Protein AF-A0A1Y2E8L5-F1 (afdb_monomer_lite)

pLDDT: mean 84.04, std 16.08, range [37.75, 97.31]

InterPro domains:
  IPR008427 Extracellular membrane protein, CFEM domain [PF05730] (20-84)
  IPR008427 Extracellular membrane protein, CFEM domain [PS52012] (1-92)
  IPR008427 Extracellular membrane protein, CFEM domain [SM00747] (19-84)
  IPR051735 CFEM domain-containing protein [PTHR37928] (4-90)

Radius of gyration: 14.34 Å; chains: 1; bounding box: 32×23×48 Å

Foldseek 3Di:
DDDPPPPPDPQPPPPPVLDLVVADPQLSCLLVVLQVQAPDPDSPPLLRCQVGQRSLVSSLVSCVVRHDPVRSVVNVVSSQVVNVVSVHGRHD

Structure (mmCIF, N/CA/C/O backbone):
data_AF-A0A1Y2E8L5-F1
#
_entry.id   AF-A0A1Y2E8L5-F1
#
loop_
_atom_site.group_PDB
_atom_site.id
_atom_site.type_symbol
_atom_site.label_atom_id
_atom_site.label_alt_id
_atom_site.label_comp_id
_atom_site.label_asym_id
_atom_site.label_entity_id
_atom_site.label_seq_id
_atom_site.pdbx_PDB_ins_code
_atom_site.Cartn_x
_atom_site.Cartn_y
_atom_site.Cartn_z
_atom_site.occupancy
_atom_site.B_iso_or_equiv
_atom_site.auth_seq_id
_atom_site.auth_comp_id
_atom_site.auth_asym_id
_atom_site.auth_atom_id
_atom_site.pdbx_PDB_model_num
ATOM 1 N N . MET A 1 1 ? -17.399 9.793 32.047 1.00 37.75 1 MET A N 1
ATOM 2 C CA . MET A 1 1 ? -18.739 9.219 31.806 1.00 37.75 1 MET A CA 1
ATOM 3 C C . MET A 1 1 ? -18.665 8.524 30.465 1.00 37.75 1 MET A C 1
ATOM 5 O O . MET A 1 1 ? -18.333 9.162 29.477 1.00 37.75 1 MET A O 1
ATOM 9 N N . HIS A 1 2 ? -18.800 7.204 30.496 1.00 43.59 2 HIS A N 1
ATOM 10 C CA . HIS A 1 2 ? -18.617 6.296 29.372 1.00 43.59 2 HIS A CA 1
ATOM 11 C C . HIS A 1 2 ? -19.722 6.499 28.328 1.00 43.59 2 HIS A C 1
ATOM 13 O O . HIS A 1 2 ? -20.890 6.629 28.687 1.00 43.59 2 HIS A O 1
ATOM 19 N N . SER A 1 3 ? -19.371 6.485 27.047 1.00 50.78 3 SER A N 1
ATOM 20 C CA . SER A 1 3 ? -20.325 6.209 25.970 1.00 50.78 3 SER A CA 1
ATOM 21 C C . SER A 1 3 ? -19.707 5.167 25.058 1.00 50.78 3 SER A C 1
ATOM 23 O O . SER A 1 3 ? -19.075 5.462 24.053 1.00 50.78 3 SER A O 1
ATOM 25 N N . THR A 1 4 ? -19.839 3.920 25.493 1.00 53.81 4 THR A N 1
ATOM 26 C CA . THR A 1 4 ? -19.593 2.734 24.683 1.00 53.81 4 THR A CA 1
ATOM 27 C C . THR A 1 4 ? -20.737 2.604 23.683 1.00 53.81 4 THR A C 1
ATOM 29 O O . THR A 1 4 ? -21.799 2.082 24.017 1.00 53.81 4 THR A O 1
ATOM 32 N N . ILE A 1 5 ? -20.535 3.112 22.468 1.00 53.69 5 ILE A N 1
ATOM 33 C CA . ILE A 1 5 ? -21.372 2.791 21.310 1.00 53.69 5 ILE A CA 1
ATOM 34 C C . ILE A 1 5 ? -20.623 1.708 20.531 1.00 53.69 5 ILE A C 1
ATOM 36 O O . ILE A 1 5 ? -19.871 1.991 19.608 1.00 53.69 5 ILE A O 1
ATOM 40 N N . THR A 1 6 ? -20.776 0.453 20.945 1.00 55.50 6 THR A N 1
ATOM 41 C CA . THR A 1 6 ? -20.358 -0.703 20.143 1.00 55.50 6 THR A CA 1
ATOM 42 C C . THR A 1 6 ? -21.478 -1.020 19.163 1.00 55.50 6 THR A C 1
ATOM 44 O O . THR A 1 6 ? -22.361 -1.831 19.448 1.00 55.50 6 THR A O 1
ATOM 47 N N . LEU A 1 7 ? -21.471 -0.334 18.020 1.00 55.34 7 LEU A N 1
ATOM 48 C CA . LEU A 1 7 ? -22.255 -0.738 16.862 1.00 55.34 7 LEU A CA 1
ATOM 49 C C . LEU A 1 7 ? -21.512 -1.920 16.230 1.00 55.34 7 LEU A C 1
ATOM 51 O O . LEU A 1 7 ? -20.572 -1.741 15.466 1.00 55.34 7 LEU A O 1
ATOM 55 N N . ILE A 1 8 ? -21.881 -3.138 16.623 1.00 58.84 8 ILE A N 1
ATOM 56 C CA . ILE A 1 8 ? -21.370 -4.359 15.995 1.00 58.84 8 ILE A CA 1
ATOM 57 C C . ILE A 1 8 ? -22.112 -4.488 14.665 1.00 58.84 8 ILE A C 1
ATOM 59 O O . ILE A 1 8 ? -23.169 -5.110 14.570 1.00 58.84 8 ILE A O 1
ATOM 63 N N . THR A 1 9 ? -21.597 -3.805 13.645 1.00 57.62 9 THR A N 1
ATOM 64 C CA . THR A 1 9 ? -21.935 -4.080 12.253 1.00 57.62 9 THR A CA 1
ATOM 65 C C . THR A 1 9 ? -21.415 -5.470 11.932 1.00 57.62 9 THR A C 1
ATOM 67 O O . THR A 1 9 ? -20.211 -5.713 11.949 1.00 57.62 9 THR A O 1
ATOM 70 N N . LEU A 1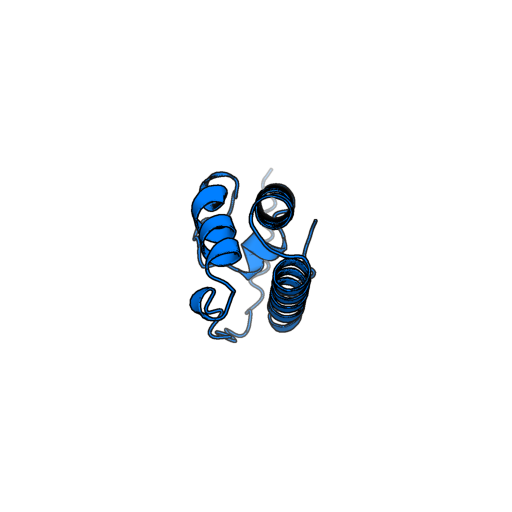 10 ? -22.335 -6.395 11.675 1.00 58.25 10 LEU A N 1
ATOM 71 C CA . LEU A 1 10 ? -22.038 -7.695 11.097 1.00 58.25 10 LEU A CA 1
ATOM 72 C C . LEU A 1 10 ? -21.510 -7.450 9.675 1.00 58.25 10 LEU A C 1
ATOM 74 O O . LEU A 1 10 ? -22.293 -7.389 8.728 1.00 58.25 10 LEU A O 1
ATOM 78 N N . LEU A 1 11 ? -20.201 -7.227 9.528 1.00 59.56 11 LEU A N 1
ATOM 79 C CA . LEU A 1 11 ? -19.566 -7.242 8.217 1.00 59.56 11 LEU A CA 1
ATOM 80 C C . LEU A 1 11 ? -19.677 -8.677 7.713 1.00 59.56 11 LEU A C 1
ATOM 82 O O . LEU A 1 11 ? -19.109 -9.602 8.293 1.00 59.56 11 LEU A O 1
ATOM 86 N N . ALA A 1 12 ? -20.486 -8.865 6.671 1.00 52.31 12 ALA A N 1
ATOM 87 C CA . ALA A 1 12 ? -20.459 -10.080 5.885 1.00 52.31 12 ALA A CA 1
ATOM 88 C C . ALA A 1 12 ? -18.999 -10.311 5.500 1.00 52.31 12 ALA A C 1
ATOM 90 O O . ALA A 1 12 ? -18.408 -9.490 4.802 1.00 52.31 12 ALA A O 1
ATOM 91 N N . THR A 1 13 ? -18.406 -11.390 6.007 1.00 49.41 13 THR A N 1
ATOM 92 C CA . THR A 1 13 ? -17.053 -11.805 5.660 1.00 49.41 13 THR A CA 1
ATOM 93 C C . THR A 1 13 ? -17.072 -12.293 4.217 1.00 49.41 13 THR A C 1
ATOM 95 O O . THR A 1 13 ? -17.037 -13.493 3.945 1.00 49.41 13 THR A O 1
ATOM 98 N N . PHE A 1 14 ? -17.152 -11.361 3.272 1.00 48.09 14 PHE A N 1
ATOM 99 C CA . PHE A 1 14 ? -16.515 -11.552 1.990 1.00 48.09 14 PHE A CA 1
ATOM 100 C C . PHE A 1 14 ? -15.023 -11.515 2.297 1.00 48.09 14 PHE A C 1
ATOM 102 O O . PHE A 1 14 ? -14.381 -10.472 2.248 1.00 48.09 14 PHE A O 1
ATOM 109 N N . VAL A 1 15 ? -14.474 -12.679 2.650 1.00 50.44 15 VAL A N 1
ATOM 110 C CA . VAL A 1 15 ? -13.087 -12.970 2.301 1.00 50.44 15 VAL A CA 1
ATOM 111 C C . VAL A 1 15 ? -13.082 -12.948 0.776 1.00 50.44 15 VAL A C 1
ATOM 113 O O . VAL A 1 15 ? -13.242 -13.968 0.112 1.00 50.44 15 VAL A O 1
ATOM 116 N N . ALA A 1 16 ? -12.987 -11.749 0.198 1.00 50.50 16 ALA A N 1
ATOM 117 C CA . ALA A 1 16 ? -12.206 -11.623 -1.008 1.00 50.50 16 ALA A CA 1
ATOM 118 C C . ALA A 1 16 ? -10.856 -12.227 -0.617 1.00 50.50 16 ALA A C 1
ATOM 120 O O . ALA A 1 16 ? -10.296 -11.879 0.426 1.00 50.50 16 ALA A O 1
ATOM 121 N N . ALA A 1 17 ? -10.406 -13.235 -1.352 1.00 51.31 17 ALA A N 1
ATOM 122 C CA . ALA A 1 17 ? -9.040 -13.701 -1.237 1.00 51.31 17 ALA A CA 1
ATOM 123 C C . ALA A 1 17 ? -8.171 -12.541 -1.726 1.00 51.31 17 ALA A C 1
ATOM 125 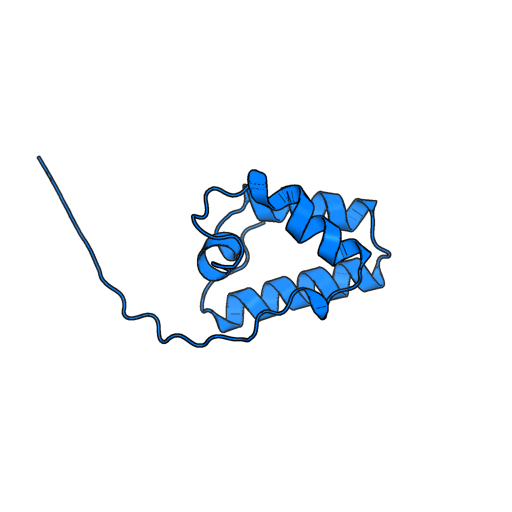O O . ALA A 1 17 ? -7.882 -12.430 -2.909 1.00 51.31 17 ALA A O 1
ATOM 126 N N . GLN A 1 18 ? -7.899 -11.590 -0.839 1.00 65.88 18 GLN A N 1
ATOM 127 C CA . GLN A 1 18 ? -7.076 -10.435 -1.136 1.00 65.88 18 GLN A CA 1
ATOM 128 C C . GLN A 1 18 ? -5.653 -10.931 -1.080 1.00 65.88 18 GLN A C 1
ATOM 130 O O . GLN A 1 18 ? -5.021 -10.999 -0.026 1.00 65.88 18 GLN A O 1
ATOM 135 N N . ASP A 1 19 ? -5.223 -11.432 -2.226 1.00 74.00 19 ASP A N 1
ATOM 136 C CA . ASP A 1 19 ? -3.933 -12.049 -2.377 1.00 74.00 19 ASP A CA 1
ATOM 137 C C . ASP A 1 19 ? -3.005 -11.030 -3.021 1.00 74.00 19 ASP A C 1
ATOM 139 O O . ASP A 1 19 ? -2.993 -10.829 -4.235 1.00 74.00 19 ASP A O 1
ATOM 143 N N . VAL A 1 20 ? -2.210 -10.370 -2.179 1.00 80.50 20 VAL A N 1
ATOM 144 C CA . VAL A 1 20 ? -1.149 -9.474 -2.646 1.00 80.50 20 VAL A CA 1
ATOM 145 C C . VAL A 1 20 ? -0.174 -10.199 -3.581 1.00 80.50 20 VAL A C 1
ATOM 147 O O . VAL A 1 20 ? 0.496 -9.537 -4.364 1.00 80.50 20 VAL A O 1
ATOM 150 N N . SER A 1 21 ? -0.126 -11.539 -3.586 1.00 81.00 21 SER A N 1
ATOM 151 C CA . SER A 1 21 ? 0.701 -12.323 -4.513 1.00 81.00 21 SER A CA 1
ATOM 152 C C . SER A 1 21 ? 0.303 -12.153 -5.984 1.00 81.00 21 SER A C 1
ATOM 154 O O . SER A 1 21 ? 1.113 -12.460 -6.858 1.00 81.00 21 SER A O 1
ATOM 156 N N . GLU A 1 22 ? -0.909 -11.663 -6.277 1.00 81.31 22 GLU A N 1
ATOM 157 C CA . GLU A 1 22 ? -1.356 -11.342 -7.642 1.00 81.31 22 GLU A CA 1
ATOM 158 C C . GLU A 1 22 ? -0.740 -10.041 -8.180 1.00 81.31 22 GLU A C 1
ATOM 160 O O . GLU A 1 22 ? -0.758 -9.793 -9.388 1.00 81.31 22 GLU A O 1
ATOM 165 N N . LEU A 1 23 ? -0.165 -9.212 -7.304 1.00 87.31 23 LEU A N 1
ATOM 166 C CA . LEU A 1 23 ? 0.496 -7.972 -7.688 1.00 87.31 23 LEU A CA 1
ATOM 167 C C . LEU A 1 23 ? 1.898 -8.221 -8.265 1.00 87.31 23 LEU A C 1
ATOM 169 O O . LEU A 1 23 ? 2.546 -9.222 -7.949 1.00 87.31 23 LEU A O 1
ATOM 173 N N . PRO A 1 24 ? 2.442 -7.271 -9.042 1.00 86.62 24 PRO A N 1
ATOM 174 C CA . PRO A 1 24 ? 3.856 -7.260 -9.399 1.00 86.62 24 PRO A CA 1
ATOM 175 C C . PRO A 1 24 ? 4.751 -7.378 -8.159 1.00 86.62 24 PRO A C 1
ATOM 177 O O . PRO A 1 24 ? 4.472 -6.782 -7.118 1.00 86.62 24 PRO A O 1
ATOM 180 N N . THR A 1 25 ? 5.870 -8.099 -8.262 1.00 90.94 25 THR A N 1
ATOM 181 C CA . THR A 1 25 ? 6.773 -8.325 -7.117 1.00 90.94 25 THR A CA 1
ATOM 182 C C . THR A 1 25 ? 7.294 -7.019 -6.505 1.00 90.94 25 THR A C 1
ATOM 184 O O . THR A 1 25 ? 7.487 -6.948 -5.294 1.00 90.94 25 THR A O 1
ATOM 187 N N . CYS A 1 26 ? 7.474 -5.968 -7.316 1.00 92.25 26 CYS A N 1
ATOM 188 C CA . CYS A 1 26 ? 7.860 -4.642 -6.826 1.00 92.25 26 CYS A CA 1
ATOM 189 C C . CYS A 1 26 ? 6.807 -4.045 -5.875 1.00 92.25 26 CYS A C 1
ATOM 191 O O . CYS A 1 26 ? 7.163 -3.424 -4.879 1.00 92.25 26 CYS A O 1
ATOM 193 N N . ALA A 1 27 ? 5.519 -4.277 -6.146 1.00 93.25 27 ALA A N 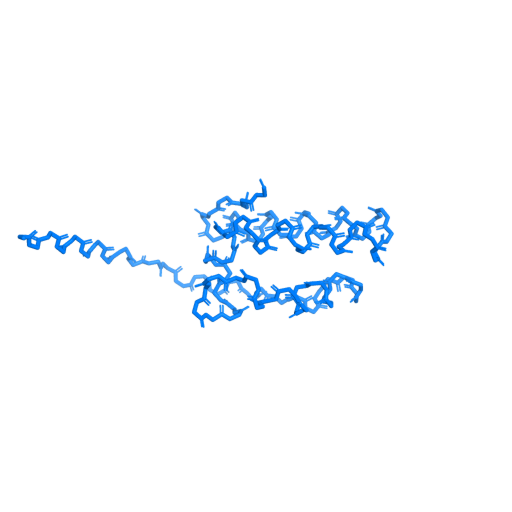1
ATOM 194 C CA . ALA A 1 27 ? 4.418 -3.783 -5.337 1.00 93.25 27 ALA A CA 1
ATOM 195 C C . ALA A 1 27 ? 4.220 -4.648 -4.093 1.00 93.25 27 ALA A C 1
AT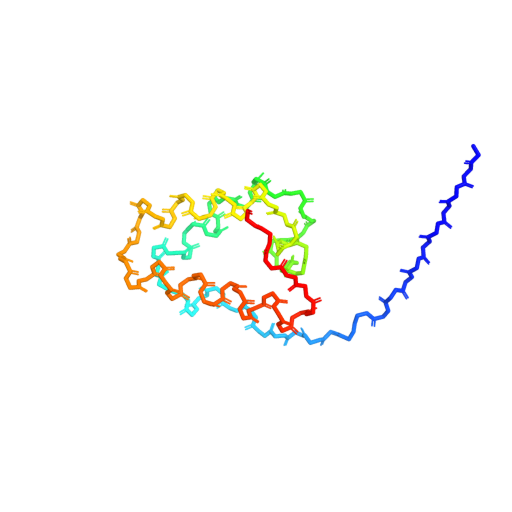OM 197 O O . ALA A 1 27 ? 4.029 -4.099 -3.014 1.00 93.25 27 ALA A O 1
ATOM 198 N N . GLN A 1 28 ? 4.352 -5.974 -4.212 1.00 92.69 28 GLN A N 1
ATOM 199 C CA . GLN A 1 28 ? 4.285 -6.899 -3.072 1.00 92.69 28 GLN A CA 1
ATOM 200 C C . GLN A 1 28 ? 5.209 -6.470 -1.928 1.00 92.69 28 GLN A C 1
ATOM 202 O O . GLN A 1 28 ? 4.753 -6.332 -0.794 1.00 92.69 28 GLN A O 1
ATOM 207 N N . ALA A 1 29 ? 6.476 -6.186 -2.250 1.00 92.19 29 ALA A N 1
ATOM 208 C CA . ALA A 1 29 ? 7.450 -5.701 -1.276 1.00 92.19 29 ALA A CA 1
ATOM 209 C C . ALA A 1 29 ? 7.000 -4.383 -0.627 1.00 92.19 29 ALA A C 1
ATOM 211 O O . ALA A 1 29 ? 7.136 -4.204 0.578 1.00 92.19 29 ALA A O 1
ATOM 212 N N . CYS A 1 30 ? 6.383 -3.478 -1.390 1.00 94.94 30 CYS A N 1
ATOM 213 C CA . CYS A 1 30 ? 5.867 -2.230 -0.840 1.00 94.94 30 CYS A CA 1
ATOM 214 C C . CYS A 1 30 ? 4.747 -2.441 0.187 1.00 94.94 30 CYS A C 1
ATOM 216 O O . CYS A 1 30 ? 4.737 -1.735 1.193 1.00 94.94 30 CYS A O 1
ATOM 218 N N . PHE A 1 31 ? 3.839 -3.403 -0.010 1.00 91.75 31 PHE A N 1
ATOM 219 C CA . PHE A 1 31 ? 2.806 -3.709 0.989 1.00 91.75 31 PHE A CA 1
ATOM 220 C C . PHE A 1 31 ? 3.404 -4.310 2.265 1.00 91.75 31 PHE A C 1
ATOM 222 O O . PHE A 1 31 ? 2.992 -3.928 3.363 1.00 91.75 31 PHE A O 1
ATOM 229 N N . THR A 1 32 ? 4.376 -5.219 2.134 1.00 90.81 32 THR A N 1
ATOM 230 C CA . THR A 1 32 ? 4.995 -5.899 3.282 1.00 90.81 32 THR A CA 1
ATOM 231 C C . THR A 1 32 ? 5.939 -4.995 4.063 1.00 90.81 32 THR A C 1
ATOM 233 O O . THR A 1 32 ? 5.896 -4.991 5.288 1.00 90.81 32 THR A O 1
ATOM 236 N N . ASP A 1 33 ? 6.754 -4.193 3.380 1.00 92.69 33 ASP A N 1
ATOM 237 C CA . ASP A 1 33 ? 7.808 -3.391 4.012 1.00 92.69 33 ASP A CA 1
ATOM 238 C C . ASP A 1 33 ? 7.252 -2.156 4.732 1.00 92.69 33 ASP A C 1
ATOM 240 O O . ASP A 1 33 ? 7.902 -1.604 5.617 1.00 92.69 33 ASP A O 1
ATOM 244 N N . ASN A 1 34 ? 6.041 -1.719 4.374 1.00 93.25 34 ASN A N 1
ATOM 245 C CA . ASN A 1 34 ? 5.395 -0.560 4.989 1.00 93.25 34 ASN A CA 1
ATOM 246 C C . ASN A 1 34 ? 4.360 -0.937 6.050 1.00 93.25 34 ASN A C 1
ATOM 248 O O . ASN A 1 34 ? 3.740 -0.039 6.617 1.00 93.25 34 ASN A O 1
ATOM 252 N N . VAL A 1 35 ? 4.169 -2.226 6.345 1.00 89.06 35 VAL A N 1
ATOM 253 C CA . VAL A 1 35 ? 3.105 -2.692 7.248 1.00 89.06 35 VAL A CA 1
ATOM 254 C C . VAL A 1 35 ? 3.219 -2.127 8.664 1.00 89.06 35 VAL A C 1
ATOM 256 O O . VAL A 1 35 ? 2.204 -1.813 9.278 1.00 89.06 35 VAL A O 1
ATOM 259 N N . ASP A 1 36 ? 4.443 -1.872 9.128 1.00 91.06 36 ASP A N 1
ATOM 260 C CA . ASP A 1 36 ? 4.718 -1.242 10.425 1.00 91.06 36 ASP A CA 1
ATOM 261 C C . ASP A 1 36 ? 4.267 0.232 10.496 1.00 91.06 36 ASP A C 1
ATOM 263 O O . ASP A 1 36 ? 4.216 0.819 11.577 1.00 91.06 36 ASP A O 1
ATOM 267 N N . THR A 1 37 ? 3.938 0.848 9.353 1.00 92.94 37 THR A N 1
ATOM 268 C CA . THR A 1 37 ? 3.336 2.192 9.293 1.00 92.94 37 THR A CA 1
ATOM 269 C C . THR A 1 37 ? 1.858 2.156 9.670 1.00 92.94 37 THR A C 1
ATOM 271 O O . THR A 1 37 ? 1.310 3.180 10.079 1.00 92.94 37 THR A O 1
ATOM 274 N N . SER A 1 38 ? 1.208 0.998 9.526 1.00 92.25 38 SER A N 1
ATOM 275 C CA . SER A 1 38 ? -0.216 0.884 9.788 1.00 92.25 38 SER A CA 1
ATOM 276 C C . SER A 1 38 ? -0.530 0.804 11.280 1.00 92.25 38 SER A C 1
ATOM 278 O O . SER A 1 38 ? 0.186 0.182 12.062 1.00 92.25 38 SER A O 1
ATOM 280 N N . ALA A 1 39 ? -1.656 1.397 11.672 1.00 90.19 39 ALA A N 1
ATOM 281 C CA . ALA A 1 39 ? -2.244 1.221 12.998 1.00 90.19 39 ALA A CA 1
ATOM 282 C C . ALA A 1 39 ? -3.192 0.006 13.089 1.00 90.19 39 ALA A C 1
ATOM 284 O O . ALA A 1 39 ? -3.791 -0.227 14.144 1.00 90.19 39 ALA A O 1
ATOM 285 N N . CYS A 1 40 ? -3.368 -0.741 11.997 1.00 90.56 40 CYS A N 1
ATOM 286 C CA . CYS A 1 40 ? -4.240 -1.907 11.938 1.00 90.56 40 CYS A CA 1
ATOM 287 C C . CYS A 1 40 ? -3.690 -3.076 12.758 1.00 90.56 40 CYS A C 1
ATOM 289 O O . CYS A 1 40 ? -2.483 -3.273 12.871 1.00 90.56 40 CYS A O 1
ATOM 291 N N . ALA A 1 41 ? -4.596 -3.854 13.356 1.00 85.31 41 ALA A N 1
ATOM 292 C CA . ALA A 1 41 ? -4.224 -4.945 14.256 1.00 85.31 41 ALA A CA 1
ATOM 293 C C . ALA A 1 41 ? -3.575 -6.126 13.521 1.00 85.31 41 ALA A C 1
ATOM 295 O O . ALA A 1 41 ? -2.687 -6.774 14.073 1.00 85.31 41 ALA A O 1
ATOM 296 N N . ASP A 1 42 ? -4.012 -6.375 12.285 1.00 84.00 42 ASP A N 1
ATOM 297 C CA . ASP A 1 42 ? -3.567 -7.485 11.455 1.00 84.00 42 ASP A CA 1
ATOM 298 C C . ASP A 1 42 ? -3.180 -6.986 10.061 1.00 84.00 42 ASP A C 1
ATOM 300 O O . ASP A 1 42 ? -3.858 -6.153 9.459 1.00 84.00 42 ASP A O 1
ATOM 304 N N . THR A 1 43 ? -2.112 -7.561 9.509 1.00 82.62 43 THR A N 1
ATOM 305 C CA . THR A 1 43 ? -1.574 -7.223 8.179 1.00 82.62 43 THR A CA 1
ATOM 306 C C . THR A 1 43 ? -2.474 -7.666 7.023 1.00 82.62 43 THR A C 1
ATOM 308 O O . THR A 1 43 ? -2.201 -7.368 5.865 1.00 82.62 43 THR A O 1
ATOM 311 N N . THR A 1 44 ? -3.536 -8.405 7.337 1.00 84.94 44 THR A N 1
ATOM 312 C CA . THR A 1 44 ? -4.558 -8.890 6.409 1.00 84.94 44 THR A CA 1
ATOM 313 C C . THR A 1 44 ? -5.934 -8.297 6.705 1.00 84.94 44 THR A C 1
ATOM 315 O O . THR A 1 44 ? -6.907 -8.661 6.044 1.00 84.94 44 THR A O 1
ATOM 318 N N . ASP A 1 45 ? -6.045 -7.373 7.669 1.00 88.94 45 ASP A N 1
ATOM 319 C CA . ASP A 1 45 ? -7.258 -6.577 7.860 1.00 88.94 45 ASP A CA 1
ATOM 320 C C . ASP A 1 45 ? -7.306 -5.478 6.801 1.00 88.94 45 ASP A C 1
ATOM 322 O O . ASP A 1 45 ? -7.091 -4.294 7.055 1.00 88.94 45 ASP A O 1
ATOM 326 N N . PHE A 1 46 ? -7.561 -5.891 5.566 1.00 88.50 46 PHE A N 1
ATOM 327 C CA . PHE A 1 46 ? -7.569 -4.983 4.437 1.00 88.50 46 PHE A CA 1
ATOM 328 C C . PHE A 1 46 ? -8.659 -3.917 4.537 1.00 88.50 46 PHE A C 1
ATOM 330 O O . PHE A 1 46 ? -8.471 -2.820 4.027 1.00 88.50 46 PHE A O 1
ATOM 337 N N . ALA A 1 47 ? -9.764 -4.183 5.240 1.00 90.56 47 ALA A N 1
ATOM 338 C CA . ALA A 1 47 ? -10.774 -3.159 5.490 1.00 90.56 47 ALA A CA 1
ATOM 339 C C . ALA A 1 47 ? -10.203 -2.028 6.354 1.00 90.56 47 ALA A C 1
ATOM 341 O O . ALA A 1 47 ? -10.432 -0.854 6.057 1.00 90.56 47 ALA A O 1
ATOM 342 N N . CYS A 1 48 ? -9.419 -2.374 7.378 1.00 93.31 48 CYS A N 1
ATOM 343 C CA . CYS A 1 48 ? -8.665 -1.401 8.155 1.00 93.31 48 CYS A CA 1
ATOM 344 C C . CYS A 1 48 ? -7.566 -0.727 7.317 1.00 93.31 48 CYS A C 1
ATOM 346 O O . CYS A 1 48 ? -7.500 0.502 7.294 1.00 93.31 48 CYS A O 1
ATOM 348 N N . LEU A 1 49 ? -6.750 -1.499 6.587 1.00 92.88 49 LEU A N 1
ATOM 349 C CA . LEU A 1 49 ? -5.628 -0.972 5.794 1.00 92.88 49 LEU A CA 1
ATOM 350 C C . LEU A 1 49 ? -6.102 0.018 4.723 1.00 92.88 49 LEU A C 1
ATOM 352 O O . LEU A 1 49 ? -5.509 1.079 4.552 1.00 92.88 49 LEU A O 1
ATOM 356 N N . CYS A 1 50 ? -7.227 -0.262 4.061 1.00 94.12 50 CYS A N 1
ATOM 357 C CA . CYS A 1 50 ? -7.875 0.655 3.124 1.00 94.12 50 CYS A CA 1
ATOM 358 C C . CYS A 1 50 ? -8.219 2.012 3.753 1.00 94.12 50 CYS A C 1
ATOM 360 O O . CYS A 1 50 ? -8.190 3.031 3.068 1.00 94.12 50 CYS A O 1
ATOM 362 N N . GLY A 1 51 ? -8.535 2.033 5.050 1.00 94.44 51 GLY A N 1
ATOM 363 C CA . GLY A 1 51 ? -8.811 3.243 5.823 1.00 94.44 51 GLY A CA 1
ATOM 364 C C . GLY A 1 51 ? -7.567 3.965 6.349 1.00 94.44 51 GLY A C 1
ATOM 365 O O . GLY A 1 51 ? -7.682 5.092 6.832 1.00 94.44 51 GLY A O 1
ATOM 366 N N . ASP A 1 52 ? -6.389 3.347 6.272 1.00 95.12 52 ASP A N 1
ATOM 367 C CA . ASP A 1 52 ? -5.151 3.865 6.846 1.00 95.12 52 ASP A CA 1
ATOM 368 C C . ASP A 1 52 ? -4.355 4.683 5.821 1.00 95.12 52 ASP A C 1
ATOM 370 O O . ASP A 1 52 ? -3.513 4.176 5.078 1.00 95.12 52 ASP A O 1
ATOM 374 N N . SER A 1 53 ? -4.605 5.994 5.792 1.00 94.81 53 SER A N 1
ATOM 375 C CA . SER A 1 53 ? -3.924 6.900 4.862 1.00 94.81 53 SER A CA 1
ATOM 376 C C . SER A 1 53 ? -2.403 6.927 5.034 1.00 94.81 53 SER A C 1
ATOM 378 O O . SER A 1 53 ? -1.688 7.178 4.069 1.00 94.81 53 SER A O 1
ATOM 380 N N . ALA A 1 54 ? -1.886 6.704 6.250 1.00 94.88 54 ALA A N 1
ATOM 381 C CA . ALA A 1 54 ? -0.444 6.731 6.486 1.00 94.88 54 ALA A CA 1
ATOM 382 C C . ALA A 1 54 ? 0.223 5.515 5.836 1.00 94.88 54 ALA A C 1
ATOM 384 O O . ALA A 1 54 ? 1.207 5.666 5.109 1.00 94.88 54 ALA A O 1
ATOM 385 N N . TYR A 1 55 ? -0.364 4.334 6.037 1.00 95.25 55 TYR A N 1
ATOM 386 C CA . TYR A 1 55 ? 0.055 3.110 5.365 1.00 95.25 55 TYR A CA 1
ATOM 387 C C . TYR A 1 55 ? -0.040 3.241 3.841 1.00 95.25 55 TYR A C 1
ATOM 389 O O . TYR A 1 55 ? 0.952 3.043 3.138 1.00 95.25 55 TYR A O 1
ATOM 397 N N . ASN A 1 56 ? -1.197 3.651 3.320 1.00 95.56 56 ASN A N 1
ATOM 398 C CA . ASN A 1 56 ? -1.422 3.711 1.876 1.00 95.56 56 ASN A CA 1
ATOM 399 C C . ASN A 1 56 ? -0.518 4.737 1.177 1.00 95.56 56 ASN A C 1
ATOM 401 O O . ASN A 1 56 ? -0.035 4.466 0.079 1.00 95.56 56 ASN A O 1
ATOM 405 N N . GLN A 1 57 ? -0.211 5.881 1.803 1.00 96.25 57 GLN A N 1
ATOM 406 C CA . GLN A 1 57 ? 0.764 6.824 1.239 1.00 96.25 57 GLN A CA 1
ATOM 407 C C . GLN A 1 57 ? 2.196 6.288 1.257 1.00 96.25 57 GLN A C 1
ATOM 409 O O . GLN A 1 57 ? 2.954 6.545 0.315 1.00 96.25 57 GLN A O 1
ATOM 414 N N . ALA A 1 58 ? 2.577 5.537 2.291 1.00 96.31 58 ALA A N 1
ATOM 415 C CA . ALA A 1 58 ? 3.885 4.896 2.354 1.00 96.31 58 ALA A CA 1
ATOM 416 C C . ALA A 1 58 ? 4.031 3.832 1.249 1.00 96.31 58 ALA A C 1
ATOM 418 O O . ALA A 1 58 ? 5.006 3.854 0.491 1.00 96.31 58 ALA A O 1
ATOM 419 N N . VAL A 1 59 ? 3.008 2.989 1.068 1.00 95.38 59 VAL A N 1
ATOM 420 C CA . VAL A 1 59 ? 2.933 2.015 -0.032 1.00 95.38 59 VAL A CA 1
ATOM 421 C C . VAL A 1 59 ? 2.981 2.718 -1.388 1.00 95.38 59 VAL A C 1
ATOM 423 O O . VAL A 1 59 ? 3.805 2.357 -2.225 1.00 95.38 59 VAL A O 1
ATOM 426 N N . LEU A 1 60 ? 2.164 3.754 -1.608 1.00 95.31 60 LEU A N 1
ATOM 427 C CA . LEU A 1 60 ? 2.130 4.496 -2.872 1.00 95.31 60 LEU A CA 1
ATOM 428 C C . LEU A 1 60 ? 3.493 5.121 -3.204 1.00 95.31 60 LEU A C 1
ATOM 430 O O . LEU A 1 60 ? 3.962 5.025 -4.337 1.00 95.31 60 LEU A O 1
ATOM 434 N N . THR A 1 61 ? 4.159 5.715 -2.211 1.00 96.94 61 THR A N 1
ATOM 435 C CA . THR A 1 61 ? 5.503 6.290 -2.369 1.00 96.94 61 THR A CA 1
ATOM 436 C C . THR A 1 61 ? 6.524 5.220 -2.752 1.00 96.94 61 THR A C 1
ATOM 438 O O . THR A 1 61 ? 7.334 5.436 -3.656 1.00 96.94 61 THR A O 1
ATOM 441 N N . CYS A 1 62 ? 6.468 4.053 -2.107 1.00 97.31 62 CYS A N 1
ATOM 442 C CA . CYS A 1 62 ? 7.314 2.916 -2.451 1.00 97.31 62 CYS A CA 1
ATOM 443 C C . CYS A 1 62 ? 7.056 2.435 -3.887 1.00 97.31 62 CYS A C 1
ATOM 445 O O . CYS A 1 62 ? 7.997 2.307 -4.668 1.00 97.31 62 CYS A O 1
ATOM 447 N N . VAL A 1 63 ? 5.790 2.256 -4.272 1.00 96.69 63 VAL A N 1
ATOM 448 C CA . VAL A 1 63 ? 5.387 1.779 -5.604 1.00 96.69 63 VAL A CA 1
ATOM 449 C C . VAL A 1 63 ? 5.854 2.741 -6.700 1.00 96.69 63 VAL A C 1
ATOM 451 O O . VAL A 1 63 ? 6.405 2.300 -7.705 1.00 96.69 63 VAL A O 1
ATOM 454 N N . ILE A 1 64 ? 5.732 4.056 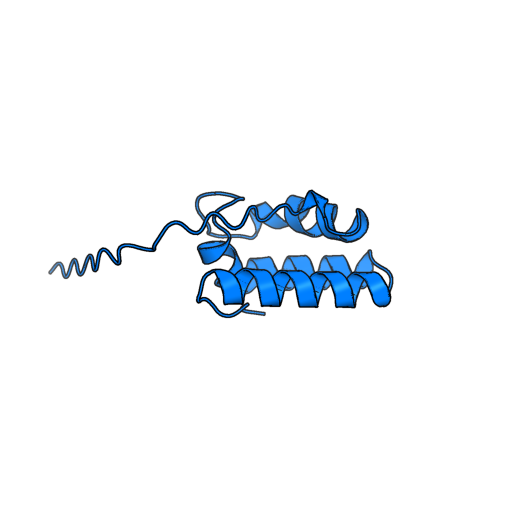-6.493 1.00 96.19 64 ILE A N 1
ATOM 455 C CA . ILE A 1 64 ? 6.231 5.070 -7.439 1.00 96.19 64 ILE A CA 1
ATOM 456 C C . ILE A 1 64 ? 7.757 4.981 -7.620 1.00 96.19 64 ILE A C 1
ATOM 458 O O . ILE A 1 64 ? 8.259 5.213 -8.720 1.00 96.19 64 ILE A O 1
ATOM 462 N N . GLY A 1 65 ? 8.496 4.653 -6.556 1.00 96.19 65 GLY A N 1
ATOM 463 C CA . GLY A 1 65 ? 9.955 4.536 -6.588 1.00 96.19 65 GLY A CA 1
ATOM 464 C C . GLY A 1 65 ? 10.487 3.186 -7.083 1.00 96.19 65 GLY A C 1
ATOM 465 O O . GLY A 1 65 ? 11.613 3.134 -7.576 1.00 96.19 65 GLY A O 1
ATOM 466 N N . ALA A 1 66 ? 9.707 2.110 -6.945 1.00 95.94 66 ALA A N 1
ATOM 467 C CA . ALA A 1 66 ? 10.162 0.734 -7.160 1.00 95.94 66 ALA A CA 1
ATOM 468 C C . ALA A 1 66 ? 9.555 0.043 -8.393 1.00 95.94 66 ALA A C 1
ATOM 470 O O . ALA A 1 66 ? 10.156 -0.898 -8.910 1.00 95.94 66 ALA A O 1
ATOM 471 N N . CYS A 1 67 ? 8.383 0.480 -8.859 1.00 95.69 67 CYS A N 1
ATOM 472 C CA . CYS A 1 67 ? 7.640 -0.165 -9.942 1.00 95.69 67 CYS A CA 1
ATOM 473 C C . CYS A 1 67 ? 7.643 0.659 -11.235 1.00 95.69 67 CYS A C 1
ATOM 475 O O . CYS A 1 67 ? 7.711 1.888 -11.206 1.00 95.69 67 CYS A O 1
ATOM 477 N N . GLU A 1 68 ? 7.485 -0.006 -12.381 1.00 96.00 68 GLU A N 1
ATOM 478 C CA . GLU A 1 68 ? 7.233 0.669 -13.659 1.00 96.00 68 GLU A CA 1
ATOM 479 C C . GLU A 1 68 ? 5.811 1.245 -13.716 1.00 96.00 68 GLU A C 1
ATOM 481 O O . GLU A 1 68 ? 4.911 0.787 -13.018 1.00 96.00 68 GLU A O 1
ATOM 486 N N . SER A 1 69 ? 5.562 2.230 -14.583 1.00 94.06 69 SER A N 1
ATOM 487 C CA . SER A 1 69 ? 4.267 2.928 -14.638 1.00 94.06 69 SER A CA 1
ATOM 488 C C . SER A 1 69 ? 3.060 2.004 -14.861 1.00 94.06 69 SER A C 1
ATOM 490 O O . SER A 1 69 ? 1.976 2.288 -14.355 1.00 94.06 69 SER A O 1
ATOM 492 N N . ALA A 1 70 ? 3.235 0.899 -15.595 1.00 93.50 70 ALA A N 1
ATOM 493 C CA . ALA A 1 70 ? 2.182 -0.100 -15.784 1.00 93.50 70 ALA A CA 1
ATOM 494 C C . ALA A 1 70 ? 1.844 -0.830 -14.472 1.00 93.50 70 ALA A C 1
ATOM 496 O O . ALA A 1 70 ? 0.671 -0.969 -14.129 1.00 93.50 70 ALA A O 1
ATOM 497 N N . ASP A 1 71 ? 2.868 -1.212 -13.711 1.00 93.94 71 ASP A N 1
ATOM 498 C CA . ASP A 1 71 ? 2.735 -1.885 -12.419 1.00 93.94 71 ASP A CA 1
ATOM 499 C C . ASP A 1 71 ? 2.184 -0.944 -11.342 1.00 93.94 71 ASP A C 1
ATOM 501 O O . ASP A 1 71 ? 1.372 -1.356 -10.515 1.00 93.94 71 ASP A O 1
ATOM 505 N N . GLN A 1 72 ? 2.559 0.338 -11.381 1.00 95.00 72 GLN A N 1
ATOM 506 C CA . GLN A 1 72 ? 1.988 1.369 -10.509 1.00 95.00 72 GLN A CA 1
ATOM 507 C C . GLN A 1 72 ? 0.472 1.482 -10.713 1.00 95.00 72 GLN A C 1
ATOM 509 O O . GLN A 1 72 ? -0.291 1.472 -9.746 1.00 95.00 72 GLN A O 1
ATOM 514 N N . LEU A 1 73 ? 0.024 1.544 -11.974 1.00 94.69 73 LEU A N 1
ATOM 515 C CA . LEU A 1 73 ? -1.399 1.625 -12.301 1.00 94.69 73 LEU A CA 1
ATOM 516 C C . LEU A 1 73 ? -2.145 0.337 -11.934 1.00 94.69 73 LEU A C 1
ATOM 518 O O . LEU A 1 73 ? -3.242 0.413 -11.379 1.00 94.69 73 LEU A O 1
ATOM 522 N N . ALA A 1 74 ? -1.555 -0.829 -12.212 1.00 92.94 74 ALA A N 1
ATOM 523 C CA . ALA A 1 74 ? -2.124 -2.119 -11.830 1.00 92.94 74 ALA A CA 1
ATOM 524 C C . ALA A 1 74 ? -2.297 -2.222 -10.307 1.00 92.94 74 ALA A C 1
ATOM 526 O O . ALA A 1 74 ? -3.354 -2.628 -9.835 1.00 92.94 74 ALA A O 1
ATOM 527 N N . THR A 1 75 ? -1.301 -1.763 -9.545 1.00 93.69 75 THR A N 1
ATOM 528 C CA . THR A 1 75 ? -1.334 -1.749 -8.078 1.00 93.69 75 THR A CA 1
ATOM 529 C C . THR A 1 75 ? -2.416 -0.823 -7.535 1.00 93.69 75 THR A C 1
ATOM 531 O O . THR A 1 75 ? -3.177 -1.223 -6.659 1.00 93.69 75 THR A O 1
ATOM 534 N N . LEU A 1 76 ? -2.526 0.399 -8.065 1.00 93.75 76 LEU A N 1
ATOM 535 C CA . LEU A 1 76 ? -3.553 1.351 -7.631 1.00 93.75 76 LEU A CA 1
ATOM 536 C C . LEU A 1 76 ? -4.970 0.862 -7.961 1.00 93.75 76 LEU A C 1
ATOM 538 O O . LEU A 1 76 ? -5.880 1.016 -7.146 1.00 93.75 76 LEU A O 1
ATOM 542 N N . THR A 1 77 ? -5.146 0.269 -9.144 1.00 93.69 77 THR A N 1
ATOM 543 C CA . THR A 1 77 ? -6.423 -0.321 -9.574 1.00 93.69 77 THR A CA 1
ATOM 544 C C . THR A 1 77 ? -6.804 -1.462 -8.643 1.00 93.69 77 THR A C 1
ATOM 546 O O . THR A 1 77 ? -7.879 -1.434 -8.056 1.00 93.69 77 THR A O 1
ATOM 549 N N . TRP A 1 78 ? -5.880 -2.400 -8.419 1.00 92.69 78 TRP A N 1
ATOM 550 C CA . TRP A 1 78 ? -6.092 -3.514 -7.503 1.00 92.69 78 TRP A CA 1
ATOM 551 C C . TRP A 1 78 ? -6.439 -3.030 -6.095 1.00 92.69 78 TRP A C 1
ATOM 553 O O . TRP A 1 78 ? -7.425 -3.494 -5.536 1.00 92.69 78 TRP A O 1
ATOM 563 N N . ALA A 1 79 ? -5.695 -2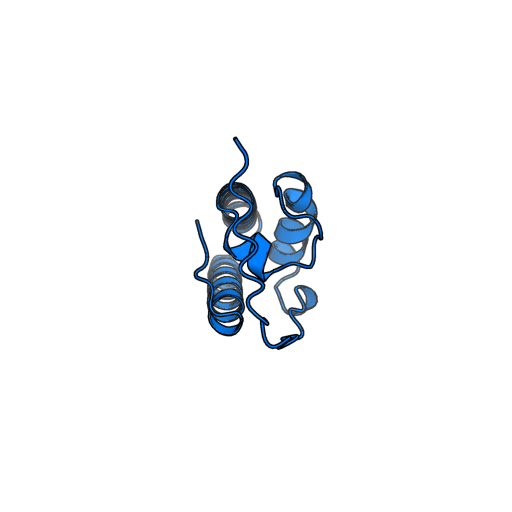.069 -5.535 1.00 92.25 79 ALA A N 1
ATOM 564 C CA . ALA A 1 79 ? -5.959 -1.548 -4.193 1.00 92.25 79 ALA A CA 1
ATOM 565 C C . ALA A 1 79 ? -7.347 -0.895 -4.101 1.00 92.25 79 ALA A C 1
ATOM 567 O O . ALA A 1 79 ? -8.072 -1.112 -3.135 1.00 92.25 79 ALA A O 1
ATOM 568 N N . THR A 1 80 ? -7.743 -0.142 -5.129 1.00 92.81 80 THR A N 1
ATOM 569 C CA . THR A 1 80 ? -9.057 0.511 -5.190 1.00 92.81 80 THR A CA 1
ATOM 570 C C . THR A 1 80 ? -10.183 -0.519 -5.267 1.00 92.81 80 THR A C 1
ATOM 572 O O . THR A 1 80 ? -11.061 -0.508 -4.406 1.00 92.81 80 THR A O 1
ATOM 575 N N . ASP A 1 81 ? -10.120 -1.449 -6.223 1.00 91.88 81 ASP A N 1
ATOM 576 C CA . ASP A 1 81 ? -11.116 -2.514 -6.412 1.00 91.88 81 ASP A CA 1
ATOM 577 C C . ASP A 1 81 ? -11.251 -3.377 -5.150 1.00 91.88 81 ASP A C 1
ATOM 579 O O . ASP A 1 81 ? -12.346 -3.762 -4.737 1.00 91.88 81 ASP A O 1
ATOM 583 N N . THR A 1 82 ? -10.118 -3.643 -4.505 1.00 90.00 82 THR A N 1
ATOM 584 C CA . THR A 1 82 ? -10.020 -4.407 -3.266 1.00 90.00 82 THR A CA 1
ATOM 585 C C . THR A 1 82 ? -10.740 -3.711 -2.110 1.00 90.00 82 THR A C 1
ATOM 587 O O . THR A 1 82 ? -11.535 -4.339 -1.405 1.00 90.00 82 THR A O 1
ATOM 590 N N . CYS A 1 83 ? -10.518 -2.407 -1.935 1.00 91.62 83 CYS A N 1
ATOM 591 C CA . CYS A 1 83 ? -11.218 -1.616 -0.929 1.00 91.62 83 CYS A CA 1
ATOM 592 C C . CYS A 1 83 ? -12.720 -1.517 -1.233 1.00 91.62 83 CYS A C 1
ATOM 594 O O . CYS A 1 83 ? -13.549 -1.743 -0.347 1.00 91.62 83 CYS A O 1
ATOM 596 N N . GLU A 1 84 ? -13.089 -1.259 -2.489 1.00 91.00 84 GLU A N 1
ATOM 597 C CA . GLU A 1 84 ? -14.489 -1.158 -2.909 1.00 91.00 84 GLU A CA 1
ATOM 598 C C . GLU A 1 84 ? -15.252 -2.472 -2.697 1.00 91.00 84 GLU A C 1
ATOM 600 O O . GLU A 1 84 ? -16.389 -2.453 -2.217 1.00 91.00 84 GLU A O 1
ATOM 605 N N . ALA A 1 85 ? -14.620 -3.619 -2.963 1.00 88.50 85 ALA A N 1
ATOM 606 C CA . ALA A 1 85 ? -15.191 -4.941 -2.702 1.00 88.50 85 ALA A CA 1
ATOM 607 C C . ALA A 1 85 ? -15.474 -5.188 -1.208 1.00 88.50 85 ALA A C 1
ATOM 609 O O . ALA A 1 85 ? -16.374 -5.959 -0.867 1.00 88.50 85 ALA A O 1
ATOM 610 N N . LEU A 1 86 ? -14.744 -4.513 -0.317 1.00 87.81 86 LEU A N 1
ATOM 611 C CA . LEU A 1 86 ? -14.974 -4.515 1.130 1.00 87.81 86 LEU A CA 1
ATOM 612 C C . LEU A 1 86 ? -15.988 -3.457 1.592 1.00 87.81 86 LEU A C 1
ATOM 614 O O . LEU A 1 86 ? -16.314 -3.394 2.778 1.00 87.81 86 LEU A O 1
ATOM 618 N N . GLY A 1 87 ? -16.498 -2.624 0.683 1.00 90.00 87 GLY A N 1
ATOM 619 C CA . GLY A 1 87 ? -17.404 -1.524 1.008 1.00 90.00 87 GLY A CA 1
ATOM 620 C C . GLY A 1 87 ? -16.718 -0.333 1.683 1.00 90.00 87 GLY A C 1
ATOM 621 O O . GLY A 1 87 ? -17.398 0.473 2.321 1.00 90.00 87 GLY A O 1
ATOM 622 N N . VAL A 1 88 ? -15.393 -0.213 1.555 1.00 89.12 88 VAL A N 1
ATOM 623 C CA . VAL A 1 88 ? -14.598 0.919 2.052 1.00 89.12 88 VAL A CA 1
ATOM 624 C C . VAL A 1 88 ? -13.902 1.629 0.890 1.00 89.12 88 VAL A C 1
ATOM 626 O O . VAL A 1 88 ? -13.644 1.045 -0.153 1.00 89.12 88 VAL A O 1
ATOM 629 N N . SER A 1 89 ? -13.598 2.916 1.034 1.00 91.94 89 SER A N 1
ATOM 630 C CA . SER A 1 89 ? -12.834 3.652 0.016 1.00 91.94 89 SER A CA 1
ATOM 631 C C . SER A 1 89 ? -11.356 3.668 0.380 1.00 91.94 89 SER A C 1
ATOM 633 O O . SER A 1 89 ? -11.031 3.964 1.530 1.00 91.94 89 SER A O 1
ATOM 635 N N . LEU A 1 90 ? -10.474 3.431 -0.596 1.00 93.31 90 LEU A N 1
ATOM 636 C CA . LEU A 1 90 ? -9.029 3.593 -0.424 1.00 93.31 90 LEU A CA 1
ATOM 637 C C . LEU A 1 90 ? -8.706 5.028 0.027 1.00 93.31 90 LEU A C 1
ATOM 639 O O . LEU A 1 90 ? -9.032 5.989 -0.670 1.00 93.31 90 LEU A O 1
ATOM 643 N N . GLN A 1 91 ? -8.085 5.171 1.197 1.00 94.69 91 GLN A N 1
ATOM 644 C CA . GLN A 1 91 ? -7.630 6.453 1.731 1.00 94.69 91 GLN A CA 1
ATOM 645 C C . GLN A 1 91 ? -6.159 6.654 1.370 1.00 94.69 91 GLN A C 1
ATOM 647 O O . GLN A 1 91 ? -5.315 5.917 1.869 1.00 94.69 91 GLN A O 1
ATOM 652 N N . ILE A 1 92 ? -5.853 7.652 0.539 1.00 85.25 92 ILE A N 1
ATOM 653 C CA . ILE A 1 92 ? -4.493 8.095 0.184 1.00 85.25 92 ILE A CA 1
ATOM 654 C C . ILE A 1 92 ? -4.326 9.580 0.489 1.00 85.25 92 ILE A C 1
ATOM 656 O O . ILE A 1 92 ? -5.296 10.342 0.282 1.00 85.25 92 ILE A O 1
#

Secondary structure (DSSP, 8-state):
-------------------GGGS-HHHHHHHHHTGGG---SSTT-HHHHHH-HHHHHHHHHHHHHHS-HHHHHHHHHHHHHHHHHTT-----

Organism: NCBI:txid1141098

Sequence (92 aa):
MHSTITLITLLATFVAAQDVSELPTCAQACFTDNVDTSACADTTDFACLCGDSAYNQAVLTCVIGACESADQLATLTWATDTCEALGVSLQI